Protein AF-A0A958KHM7-F1 (afdb_monomer_lite)

Radius of gyr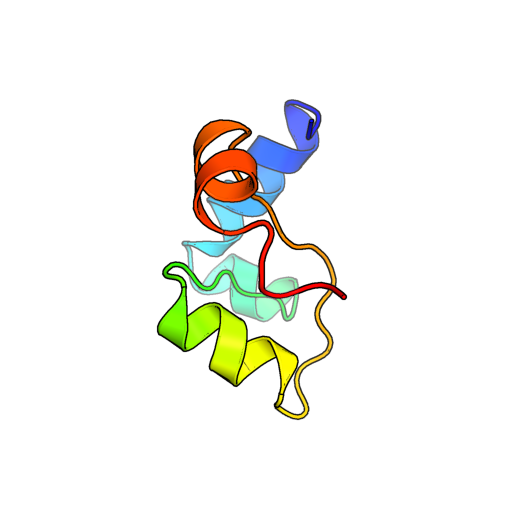ation: 13.19 Å; chains: 1; bounding box: 20×30×30 Å

pLDDT: mean 88.37, std 14.69, range [33.88, 97.75]

Foldseek 3Di:
DDDPVVVVLLVCLVDPVSCVVVVDHDDDDPVVVVVCVVDPDDDPDDDDDPVRCVVPVPPPD

Secondary structure (DSSP, 8-state):
---HHHHHHHHHTTSHHHHHHHT-----SHHHHHHHHTSSS--------HHHHHH-TTS--

Sequence (61 aa):
MPLKSEILMLSKLNLKKFRDSENKFIVEGKRLVSEGIKSKFNCLQILITNEFEKKDFEYCN

Structure (mmCIF, N/CA/C/O backbone):
data_AF-A0A958KHM7-F1
#
_entry.id   AF-A0A958KHM7-F1
#
loop_
_atom_site.group_PDB
_atom_site.id
_atom_site.type_symbol
_atom_site.label_atom_id
_atom_site.label_alt_id
_atom_site.label_comp_id
_atom_site.label_asym_id
_atom_site.label_entity_id
_atom_site.label_seq_id
_atom_site.pdbx_PDB_ins_code
_atom_site.Cartn_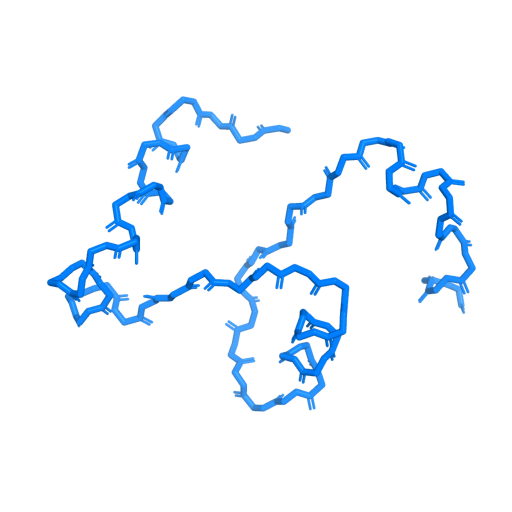x
_atom_site.Cartn_y
_atom_site.Cartn_z
_atom_site.occupancy
_atom_site.B_iso_or_equiv
_atom_site.auth_seq_id
_atom_site.auth_comp_id
_atom_site.auth_asym_id
_atom_site.auth_atom_id
_atom_site.pdbx_PDB_model_num
ATOM 1 N N . MET A 1 1 ? -5.045 4.155 -15.746 1.00 72.81 1 MET A N 1
ATOM 2 C CA . MET A 1 1 ? -4.219 4.970 -14.826 1.00 72.81 1 MET A CA 1
ATOM 3 C C . MET A 1 1 ? -5.133 5.661 -13.830 1.00 72.81 1 MET A C 1
ATOM 5 O O . MET A 1 1 ? -6.202 6.077 -14.265 1.00 72.81 1 MET A O 1
ATOM 9 N N . PRO A 1 2 ? -4.748 5.765 -12.547 1.00 78.44 2 PRO A N 1
ATOM 10 C CA . PRO A 1 2 ? -5.576 6.413 -11.536 1.00 78.44 2 PRO A CA 1
ATOM 11 C C . PRO A 1 2 ? -5.745 7.909 -11.821 1.00 78.44 2 PRO A C 1
ATOM 13 O O . PRO A 1 2 ? -4.820 8.582 -12.287 1.00 78.44 2 PRO A O 1
ATOM 16 N N . LEU A 1 3 ? -6.929 8.434 -11.520 1.00 90.88 3 LEU A N 1
ATOM 17 C CA . LEU A 1 3 ? -7.228 9.859 -11.562 1.00 90.88 3 LEU A CA 1
ATOM 18 C C . LEU A 1 3 ? -6.440 10.599 -10.473 1.00 90.88 3 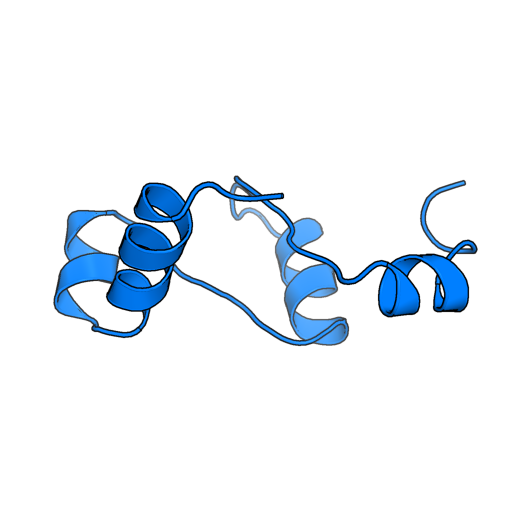LEU A C 1
ATOM 20 O O . LEU A 1 3 ? -6.095 10.048 -9.427 1.00 90.88 3 LEU A O 1
ATOM 24 N N . LYS A 1 4 ? -6.208 11.901 -10.669 1.00 92.19 4 LYS A N 1
ATOM 25 C CA . LYS A 1 4 ? -5.502 12.746 -9.688 1.00 92.19 4 LYS A CA 1
ATOM 26 C C . LYS A 1 4 ? -6.130 12.676 -8.286 1.00 92.19 4 LYS A C 1
ATOM 28 O O . LYS A 1 4 ? -5.409 12.693 -7.292 1.00 92.19 4 LYS A O 1
ATOM 33 N N . SER A 1 5 ? -7.457 12.587 -8.201 1.00 92.44 5 SER A N 1
ATOM 34 C CA . SER A 1 5 ? -8.196 12.422 -6.943 1.00 92.44 5 SER A CA 1
ATOM 35 C C . SER A 1 5 ? -7.875 11.101 -6.240 1.00 92.44 5 SER A C 1
ATOM 37 O O . SER A 1 5 ? -7.679 11.094 -5.027 1.00 92.44 5 SER A O 1
ATOM 39 N N . GLU A 1 6 ? -7.764 10.005 -6.989 1.00 91.19 6 GLU A N 1
ATOM 40 C CA . GLU A 1 6 ? -7.413 8.683 -6.462 1.00 91.19 6 GLU A CA 1
ATOM 41 C C . GLU A 1 6 ? -5.967 8.664 -5.966 1.00 91.19 6 GLU A C 1
ATOM 43 O O . GLU A 1 6 ? -5.705 8.200 -4.861 1.00 91.19 6 GLU A O 1
ATOM 48 N N . ILE A 1 7 ? -5.037 9.266 -6.716 1.00 92.81 7 ILE A N 1
ATOM 49 C CA . ILE A 1 7 ? -3.636 9.418 -6.289 1.00 92.81 7 ILE A CA 1
ATOM 50 C C . ILE A 1 7 ? -3.556 10.183 -4.958 1.00 92.81 7 ILE A C 1
ATOM 52 O O . ILE A 1 7 ? -2.845 9.772 -4.040 1.00 92.81 7 ILE A O 1
ATOM 56 N N . LEU A 1 8 ? -4.312 11.279 -4.829 1.00 93.62 8 LEU A N 1
ATOM 57 C CA . LEU A 1 8 ? -4.386 12.061 -3.591 1.00 93.62 8 LEU A CA 1
ATOM 58 C C . LEU A 1 8 ? -5.031 11.291 -2.434 1.00 93.62 8 LEU A C 1
ATOM 60 O O . LEU A 1 8 ? -4.694 11.535 -1.277 1.00 93.62 8 LEU A O 1
ATOM 64 N N . MET A 1 9 ? -5.975 10.396 -2.714 1.00 91.56 9 MET A N 1
ATOM 65 C CA . MET A 1 9 ? -6.573 9.544 -1.690 1.00 91.56 9 MET A CA 1
ATOM 66 C C . MET A 1 9 ? -5.579 8.481 -1.216 1.00 91.56 9 MET A C 1
ATOM 68 O O . MET A 1 9 ? -5.384 8.321 -0.014 1.00 91.56 9 MET A O 1
ATOM 72 N N . LEU A 1 10 ? -4.915 7.794 -2.145 1.00 94.19 10 LEU A N 1
ATOM 73 C CA . LEU A 1 10 ? -3.928 6.761 -1.838 1.00 94.19 10 LEU A CA 1
ATOM 74 C C . LEU A 1 10 ? -2.760 7.338 -1.033 1.00 94.19 10 LEU A C 1
ATOM 76 O O . LEU A 1 10 ? -2.385 6.772 -0.009 1.00 94.19 10 LEU A O 1
ATOM 80 N N . SER A 1 11 ? -2.245 8.515 -1.405 1.00 94.50 11 SER A N 1
ATOM 81 C CA . SER A 1 11 ? -1.127 9.141 -0.684 1.00 94.50 11 SER A CA 1
ATOM 82 C C . SER A 1 11 ? -1.440 9.435 0.790 1.00 94.50 11 SER A C 1
ATOM 84 O O . SER A 1 11 ? -0.541 9.381 1.634 1.00 94.50 11 SER A O 1
ATOM 86 N N . LYS A 1 12 ? -2.713 9.674 1.136 1.00 97.12 12 LYS A N 1
ATOM 87 C CA . LYS A 1 12 ? -3.152 9.883 2.525 1.00 97.12 12 LYS A CA 1
ATOM 88 C C . LYS A 1 12 ? -3.030 8.626 3.387 1.00 97.12 12 LYS A C 1
ATOM 90 O O . LYS A 1 12 ? -2.814 8.769 4.591 1.00 97.12 12 LYS A O 1
ATOM 95 N N . LEU A 1 13 ? -3.094 7.420 2.811 1.00 96.62 13 LEU A N 1
ATOM 96 C CA . LEU A 1 13 ? -2.970 6.149 3.548 1.00 96.62 13 LEU A CA 1
ATOM 97 C C . LEU A 1 13 ? -1.572 5.932 4.161 1.00 96.62 13 LEU A C 1
ATOM 99 O O . LEU A 1 13 ? -1.390 5.061 5.015 1.00 96.62 13 LEU A O 1
ATOM 103 N N . ASN A 1 14 ? -0.587 6.766 3.820 1.00 95.81 14 ASN A N 1
ATOM 104 C CA . ASN A 1 14 ? 0.701 6.798 4.517 1.00 95.81 14 ASN A CA 1
ATOM 105 C C . ASN A 1 14 ? 0.585 7.296 5.968 1.00 95.81 14 ASN A C 1
ATOM 107 O O . ASN A 1 14 ? 1.397 6.933 6.823 1.00 95.81 14 ASN A O 1
ATOM 111 N N . LEU A 1 15 ? -0.460 8.058 6.299 1.00 97.31 15 LEU A N 1
ATOM 112 C CA . LEU A 1 15 ? -0.705 8.545 7.655 1.00 97.31 15 LEU A CA 1
ATOM 113 C C . LEU A 1 15 ? -1.623 7.578 8.415 1.00 97.31 15 LEU A C 1
ATOM 115 O O . LEU A 1 15 ? -2.699 7.224 7.932 1.00 97.31 15 LEU A O 1
ATOM 119 N N . LYS A 1 16 ? -1.246 7.218 9.651 1.00 97.19 16 LYS A N 1
ATOM 120 C CA . LYS A 1 16 ? -1.995 6.257 10.486 1.00 97.19 16 LYS A CA 1
ATOM 121 C C . LYS A 1 16 ? -3.478 6.616 10.623 1.00 97.19 16 LYS A C 1
ATOM 123 O O . LYS A 1 16 ? -4.318 5.749 10.431 1.00 97.19 16 LYS A O 1
ATOM 128 N N . LYS A 1 17 ? -3.796 7.898 10.856 1.00 97.75 17 LYS A N 1
ATOM 129 C CA . LYS A 1 17 ? -5.183 8.370 11.020 1.00 97.75 17 LYS A CA 1
ATOM 130 C C . LYS A 1 17 ? -6.094 7.971 9.856 1.00 97.75 17 LYS A C 1
ATOM 132 O O . LYS A 1 17 ? -7.241 7.619 10.085 1.00 97.75 17 LYS A O 1
ATOM 137 N N . PHE A 1 18 ? -5.574 8.019 8.625 1.00 97.62 18 PHE A N 1
ATOM 138 C CA . PHE A 1 18 ? -6.346 7.685 7.433 1.00 97.62 18 PHE A CA 1
ATOM 139 C C . PHE A 1 18 ? -6.421 6.175 7.222 1.00 97.62 18 PHE A C 1
ATOM 141 O O . PHE A 1 18 ? -7.434 5.698 6.731 1.00 97.62 18 PHE A O 1
ATOM 148 N N . ARG A 1 19 ? -5.405 5.405 7.637 1.00 97.38 19 ARG A N 1
ATOM 149 C CA . ARG A 1 19 ? -5.510 3.937 7.646 1.00 97.38 19 ARG A CA 1
ATOM 150 C C . ARG A 1 19 ? -6.573 3.451 8.613 1.00 97.38 19 ARG A C 1
ATOM 152 O O . ARG A 1 19 ? -7.355 2.580 8.259 1.00 97.38 19 ARG A O 1
ATOM 159 N N . ASP A 1 20 ? -6.604 4.044 9.803 1.00 97.75 20 ASP A N 1
ATOM 160 C CA . ASP A 1 20 ? -7.580 3.704 10.832 1.00 97.75 20 ASP A CA 1
ATOM 161 C C . ASP A 1 20 ? -9.000 4.091 10.386 1.00 97.75 20 ASP A C 1
ATOM 163 O O . ASP A 1 20 ? -9.919 3.290 10.525 1.00 97.75 20 ASP A O 1
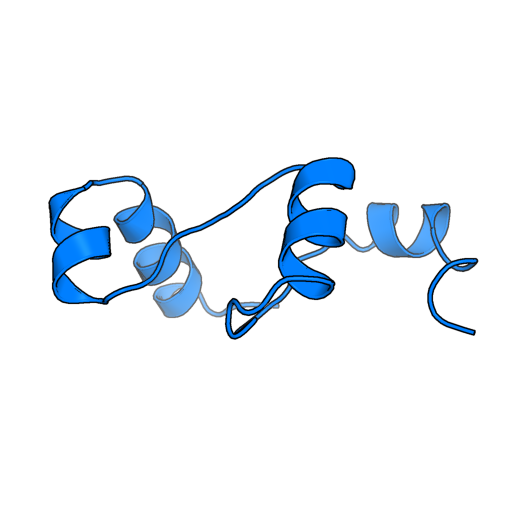ATOM 167 N N . SER A 1 21 ? -9.186 5.289 9.811 1.00 97.69 21 SER A N 1
ATOM 168 C CA . SER A 1 21 ? -10.512 5.758 9.383 1.00 97.69 21 SER A CA 1
ATOM 169 C C . SER A 1 21 ? -11.043 5.039 8.142 1.00 97.69 21 SER A C 1
ATOM 171 O O . SER A 1 21 ? -12.234 4.771 8.057 1.00 97.69 21 SER A O 1
ATOM 173 N N . GLU A 1 22 ? -10.178 4.746 7.168 1.00 95.50 22 GLU A N 1
ATOM 174 C CA . GLU A 1 22 ? -10.567 4.098 5.906 1.00 95.50 22 GLU A CA 1
ATOM 175 C C . GLU A 1 22 ? -10.537 2.567 5.984 1.00 95.50 22 GLU A C 1
ATOM 177 O O . GLU A 1 22 ? -11.003 1.902 5.058 1.00 95.50 22 GLU A O 1
ATOM 182 N N . ASN A 1 23 ? -9.949 2.010 7.048 1.00 96.81 23 ASN A N 1
ATOM 183 C CA . ASN A 1 23 ? -9.626 0.590 7.198 1.00 96.81 23 ASN A CA 1
ATOM 184 C C . ASN A 1 23 ? -8.885 0.013 5.974 1.00 96.81 23 ASN A C 1
ATOM 186 O O . ASN A 1 23 ? -9.180 -1.077 5.481 1.00 96.81 23 ASN A O 1
ATOM 190 N N . LYS A 1 24 ? -7.942 0.795 5.439 1.00 96.44 24 LYS A N 1
ATOM 191 C CA . LYS A 1 24 ? -7.165 0.490 4.230 1.00 96.44 24 LYS A CA 1
ATOM 192 C C . LYS A 1 24 ? -5.702 0.832 4.452 1.00 96.44 24 LYS A C 1
ATOM 194 O O . LYS A 1 24 ? -5.364 1.728 5.222 1.00 96.44 24 LYS A O 1
ATOM 199 N N . PHE A 1 25 ? -4.822 0.151 3.736 1.00 96.19 25 PHE A N 1
ATOM 200 C CA . PHE A 1 25 ? -3.392 0.432 3.745 1.00 96.19 25 PHE A CA 1
ATOM 201 C C . PHE A 1 25 ? -2.782 0.128 2.379 1.00 96.19 25 PHE A C 1
ATOM 203 O O . PHE A 1 25 ? -3.410 -0.510 1.536 1.00 96.19 25 PHE A O 1
ATOM 210 N N . ILE A 1 26 ? -1.566 0.624 2.169 1.00 96.00 26 ILE A N 1
ATOM 211 C CA . ILE A 1 26 ? -0.780 0.383 0.961 1.00 96.00 26 ILE A CA 1
ATOM 212 C C . ILE A 1 26 ? 0.366 -0.556 1.325 1.00 96.00 26 ILE A C 1
ATOM 214 O O . ILE A 1 26 ? 0.948 -0.450 2.406 1.00 96.00 26 ILE A O 1
ATOM 218 N N . VAL A 1 27 ? 0.669 -1.472 0.412 1.00 95.31 27 VAL A N 1
ATOM 219 C CA . VAL A 1 27 ? 1.840 -2.346 0.460 1.00 95.31 27 VAL A CA 1
ATOM 220 C C . VAL A 1 27 ? 2.612 -2.147 -0.830 1.00 95.31 27 VAL A C 1
ATOM 222 O O . VAL A 1 27 ? 2.020 -2.106 -1.907 1.00 95.31 27 VAL A O 1
ATOM 225 N N . GLU A 1 28 ? 3.930 -2.047 -0.714 1.00 94.19 28 GLU A N 1
ATOM 226 C CA . GLU A 1 28 ? 4.833 -1.862 -1.844 1.00 94.19 28 GLU A CA 1
ATOM 227 C C . GLU A 1 28 ? 5.852 -3.006 -1.908 1.00 94.19 28 GLU A C 1
ATOM 229 O O . GLU A 1 28 ? 6.203 -3.616 -0.897 1.00 94.19 28 GLU A O 1
ATOM 234 N N . GLY A 1 29 ? 6.333 -3.296 -3.118 1.00 93.31 29 GLY A N 1
ATOM 235 C CA . GLY A 1 29 ? 7.316 -4.346 -3.382 1.00 93.31 29 GLY A CA 1
ATOM 236 C C . GLY A 1 29 ? 6.696 -5.701 -3.745 1.00 93.31 29 GLY A C 1
ATOM 237 O O . GLY A 1 29 ? 5.781 -6.196 -3.088 1.00 93.31 29 GLY A O 1
ATOM 238 N N . LYS A 1 30 ? 7.248 -6.340 -4.790 1.00 91.62 30 LYS A N 1
ATOM 239 C CA . LYS A 1 30 ? 6.728 -7.583 -5.398 1.00 91.62 30 LYS A CA 1
ATOM 240 C C . LYS A 1 30 ? 6.445 -8.682 -4.375 1.00 91.62 30 LYS A C 1
ATOM 242 O O . LYS A 1 30 ? 5.383 -9.299 -4.421 1.00 91.62 30 LYS A O 1
ATOM 247 N N . ARG A 1 31 ? 7.379 -8.921 -3.448 1.00 94.19 31 ARG A N 1
ATOM 248 C CA . ARG A 1 31 ? 7.258 -9.985 -2.442 1.00 94.19 31 ARG A CA 1
ATOM 249 C C . ARG A 1 31 ? 6.066 -9.758 -1.512 1.00 94.19 31 ARG A C 1
ATOM 251 O O . ARG A 1 31 ? 5.211 -10.629 -1.419 1.00 94.19 31 ARG A O 1
ATOM 258 N N . LEU A 1 32 ? 5.995 -8.591 -0.874 1.00 95.69 32 LEU A N 1
ATOM 259 C CA . LEU A 1 32 ? 4.937 -8.275 0.087 1.00 95.69 32 LEU A CA 1
ATOM 260 C C . LEU A 1 32 ? 3.568 -8.204 -0.590 1.00 95.69 32 LEU A C 1
ATOM 262 O O . LEU A 1 32 ? 2.589 -8.706 -0.049 1.00 95.69 32 LEU A O 1
ATOM 266 N N . VAL A 1 33 ? 3.504 -7.640 -1.800 1.00 94.75 33 VAL A N 1
ATOM 267 C CA . VAL A 1 33 ? 2.273 -7.630 -2.601 1.00 94.75 33 VAL A CA 1
ATOM 268 C C . VAL 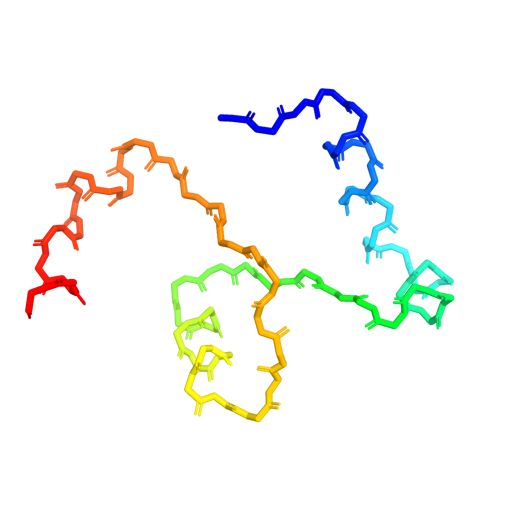A 1 33 ? 1.829 -9.060 -2.928 1.00 94.75 33 VAL A C 1
ATOM 270 O O . VAL A 1 33 ? 0.665 -9.390 -2.728 1.00 94.75 33 VAL A O 1
ATOM 273 N N . SER A 1 34 ? 2.746 -9.938 -3.348 1.00 93.25 34 SER A N 1
ATOM 274 C CA . SER A 1 34 ? 2.431 -11.348 -3.636 1.00 93.25 34 SER A CA 1
ATOM 275 C C . SER A 1 34 ? 1.946 -12.109 -2.398 1.00 93.25 34 SER A C 1
ATOM 277 O O . SER A 1 34 ? 1.006 -12.896 -2.487 1.00 93.25 34 SER A O 1
ATOM 279 N N . GLU A 1 35 ? 2.571 -11.880 -1.240 1.00 94.81 35 GLU A N 1
ATOM 280 C CA . GLU A 1 35 ? 2.131 -12.439 0.045 1.00 94.81 35 GLU A CA 1
ATOM 281 C C . GLU A 1 35 ? 0.741 -11.900 0.428 1.00 94.81 35 GLU A C 1
ATOM 283 O O . GLU A 1 35 ? -0.129 -12.669 0.830 1.00 94.81 35 GLU A O 1
ATOM 288 N N . GLY A 1 36 ? 0.495 -10.602 0.221 1.00 93.69 36 GLY A N 1
ATOM 289 C CA . GLY A 1 36 ? -0.791 -9.950 0.461 1.00 93.69 36 GLY A CA 1
ATOM 290 C C . GLY A 1 36 ? -1.926 -10.514 -0.396 1.00 93.69 36 GLY A C 1
ATOM 291 O O . GLY A 1 36 ? -2.989 -10.813 0.143 1.00 93.69 36 GLY A O 1
ATOM 292 N N . ILE A 1 37 ? -1.692 -10.739 -1.693 1.00 93.56 37 ILE A N 1
ATOM 293 C CA . ILE A 1 37 ? -2.672 -11.345 -2.616 1.00 93.56 37 ILE A CA 1
ATOM 294 C C . ILE A 1 37 ? -3.052 -12.767 -2.177 1.00 93.56 37 ILE A C 1
ATOM 296 O O . ILE A 1 37 ? -4.209 -13.158 -2.286 1.00 93.56 37 ILE A O 1
ATOM 300 N N . LYS A 1 38 ? -2.091 -13.542 -1.661 1.00 94.69 38 LYS A N 1
ATOM 301 C CA . LYS A 1 38 ? -2.310 -14.921 -1.182 1.00 94.69 38 LYS A CA 1
ATOM 302 C C . LYS A 1 38 ? -2.869 -14.998 0.243 1.00 94.69 38 LYS A C 1
ATOM 304 O O . LYS A 1 38 ? -3.130 -16.090 0.743 1.00 94.69 38 LYS A O 1
ATOM 309 N N . SER A 1 39 ? -2.991 -13.863 0.925 1.00 94.06 39 SER A N 1
ATOM 310 C CA . SER A 1 39 ? -3.456 -13.791 2.308 1.00 94.06 39 SER A CA 1
ATOM 311 C C . SER A 1 39 ? -4.988 -13.716 2.395 1.00 94.06 39 SER A C 1
AT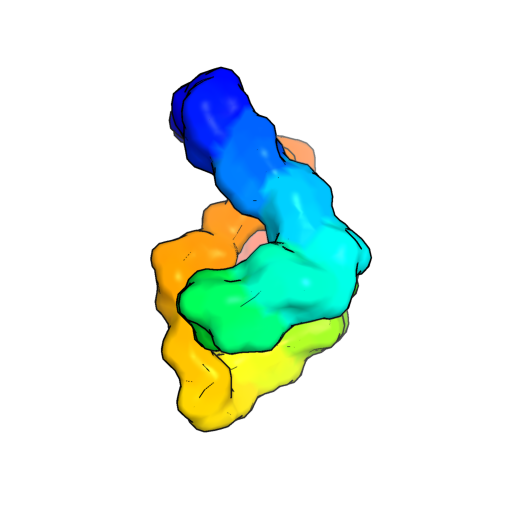OM 313 O O . SER A 1 39 ? -5.701 -13.881 1.412 1.00 94.06 39 SER A O 1
ATOM 315 N N . LYS A 1 40 ? -5.509 -13.442 3.597 1.00 96.38 40 LYS A N 1
ATOM 316 C CA . LYS A 1 40 ? -6.941 -13.191 3.828 1.00 96.38 40 LYS A CA 1
ATOM 317 C C . LYS A 1 40 ? -7.339 -11.718 3.664 1.00 96.38 40 LYS A C 1
ATOM 319 O O . LYS A 1 40 ? -8.499 -11.382 3.890 1.00 96.38 40 LYS A O 1
ATOM 324 N N . PHE A 1 41 ? -6.400 -10.829 3.336 1.00 95.31 41 PHE A N 1
ATOM 325 C CA . PHE A 1 41 ? -6.722 -9.430 3.073 1.00 95.31 41 PHE A CA 1
ATOM 326 C C . PHE A 1 41 ? -7.496 -9.291 1.761 1.00 95.31 41 PHE A C 1
ATOM 328 O O . PHE A 1 41 ? -7.179 -9.936 0.765 1.00 95.31 41 PHE A O 1
ATOM 335 N N . ASN A 1 42 ? -8.491 -8.404 1.748 1.00 95.31 42 ASN A N 1
ATOM 336 C CA . ASN A 1 42 ? -9.215 -8.075 0.528 1.00 95.31 42 ASN A CA 1
ATOM 337 C C . ASN A 1 42 ? -8.397 -7.087 -0.317 1.00 95.31 42 ASN A C 1
ATOM 339 O O . ASN A 1 42 ? -8.274 -5.912 0.039 1.00 95.31 42 ASN A O 1
ATOM 343 N N . CYS A 1 43 ? -7.826 -7.559 -1.425 1.00 94.44 43 CYS A N 1
ATOM 344 C CA . CYS A 1 43 ? -7.094 -6.706 -2.354 1.00 94.44 43 CYS A CA 1
ATOM 345 C C . CYS A 1 43 ? -8.077 -5.865 -3.182 1.00 94.44 43 CYS A C 1
ATOM 347 O O . CYS A 1 43 ? -8.842 -6.402 -3.976 1.00 94.44 43 CYS A O 1
ATOM 349 N N . LEU A 1 44 ? -8.053 -4.542 -3.001 1.00 92.88 44 LEU A N 1
ATOM 350 C CA . LEU A 1 44 ? -8.936 -3.625 -3.735 1.00 92.88 44 LEU A CA 1
ATOM 351 C C . LEU A 1 44 ? -8.372 -3.223 -5.103 1.00 92.88 44 LEU A C 1
ATOM 353 O O . LEU A 1 44 ? -9.125 -3.011 -6.046 1.00 92.88 44 LEU A O 1
ATOM 357 N N . GLN A 1 45 ? -7.053 -3.050 -5.186 1.00 91.75 45 GLN A N 1
ATOM 358 C CA . GLN A 1 45 ? -6.369 -2.483 -6.343 1.00 91.75 45 GLN A CA 1
ATOM 359 C C . GLN A 1 45 ? -4.896 -2.895 -6.332 1.00 91.75 45 GLN A C 1
ATOM 361 O O . GLN A 1 45 ? -4.243 -2.823 -5.290 1.00 91.75 45 GLN A O 1
ATOM 366 N N . ILE A 1 46 ? -4.357 -3.210 -7.511 1.00 92.88 46 ILE A N 1
ATOM 367 C CA . ILE A 1 46 ? -2.919 -3.360 -7.754 1.00 92.88 46 ILE A CA 1
ATOM 368 C C . ILE A 1 46 ? -2.496 -2.280 -8.750 1.00 92.88 46 ILE A C 1
ATOM 370 O O . ILE A 1 46 ? -3.117 -2.116 -9.798 1.00 92.88 46 ILE A O 1
ATOM 374 N N . LEU A 1 47 ? -1.441 -1.536 -8.416 1.00 91.75 47 LEU A N 1
ATOM 375 C CA . LEU A 1 47 ? -0.829 -0.560 -9.311 1.00 91.75 47 LEU A CA 1
ATOM 376 C C . LEU A 1 47 ? 0.531 -1.085 -9.757 1.00 91.75 47 LEU A C 1
ATOM 378 O O . LEU A 1 47 ? 1.391 -1.377 -8.928 1.00 91.75 47 LEU A O 1
ATOM 382 N N . ILE A 1 48 ? 0.718 -1.177 -11.068 1.00 92.31 48 ILE A N 1
ATOM 383 C CA . ILE A 1 48 ? 1.983 -1.555 -11.697 1.00 92.31 48 ILE A CA 1
ATOM 384 C C . ILE A 1 48 ? 2.367 -0.516 -12.740 1.00 92.31 48 ILE A C 1
ATOM 386 O O . ILE A 1 48 ? 1.520 0.200 -13.278 1.00 92.31 48 ILE A O 1
ATOM 390 N N . THR A 1 49 ? 3.661 -0.429 -13.025 1.00 90.44 49 THR A N 1
ATOM 391 C CA . THR A 1 49 ? 4.148 0.320 -14.180 1.00 90.44 49 THR A CA 1
ATOM 392 C C . THR A 1 49 ? 4.111 -0.571 -15.418 1.00 90.44 49 THR A C 1
ATOM 394 O O . THR A 1 49 ? 4.249 -1.791 -15.320 1.00 90.44 49 THR A O 1
ATOM 397 N N . ASN A 1 50 ? 4.014 0.042 -16.598 1.00 89.19 50 ASN A N 1
ATOM 398 C CA . ASN A 1 50 ? 4.115 -0.687 -17.867 1.00 89.19 50 ASN A CA 1
ATOM 399 C C . ASN A 1 50 ? 5.456 -1.437 -17.991 1.00 89.19 50 ASN A C 1
ATOM 401 O O . ASN A 1 50 ? 5.547 -2.460 -18.659 1.00 89.19 50 ASN A O 1
ATOM 405 N N . GLU A 1 51 ? 6.524 -0.928 -17.371 1.00 89.62 51 GLU A N 1
ATOM 406 C CA . GLU A 1 51 ? 7.823 -1.610 -17.339 1.00 89.62 51 GLU A CA 1
ATOM 407 C C . GLU A 1 51 ? 7.807 -2.858 -16.459 1.00 89.62 51 GLU A C 1
ATOM 409 O O . GLU A 1 51 ? 8.433 -3.855 -16.811 1.00 89.62 51 GLU A O 1
ATOM 414 N N . PHE A 1 52 ? 7.107 -2.802 -15.322 1.00 87.88 52 PHE A N 1
ATOM 415 C CA . PHE A 1 52 ? 6.950 -3.950 -14.438 1.00 87.88 52 PHE A CA 1
ATOM 416 C C . PHE A 1 52 ? 6.166 -5.057 -15.142 1.00 87.88 52 PHE A C 1
ATOM 418 O O . PHE A 1 52 ? 6.622 -6.193 -15.174 1.00 87.88 52 PHE A O 1
ATOM 425 N N . GLU A 1 53 ? 5.057 -4.705 -15.797 1.00 84.50 53 GLU A N 1
ATOM 426 C CA . GLU A 1 53 ? 4.261 -5.641 -16.598 1.00 84.50 53 GLU A CA 1
ATOM 427 C C . GLU A 1 53 ? 5.116 -6.349 -17.661 1.00 84.50 53 GLU A C 1
ATOM 429 O O . GLU A 1 53 ? 5.140 -7.574 -17.729 1.00 84.50 53 GLU A O 1
ATOM 434 N N . LYS A 1 54 ? 5.904 -5.593 -18.436 1.00 83.38 54 LYS A N 1
ATOM 435 C CA . LYS A 1 54 ? 6.769 -6.147 -19.492 1.00 83.38 54 LYS A CA 1
ATOM 436 C C . LYS A 1 54 ? 7.871 -7.075 -18.978 1.00 83.38 54 LYS A C 1
ATOM 438 O O . LYS A 1 54 ? 8.299 -7.952 -19.720 1.00 83.38 54 LYS A O 1
ATOM 443 N N . LYS A 1 55 ? 8.366 -6.864 -17.755 1.00 76.00 55 LYS A N 1
ATOM 444 C CA . LYS A 1 55 ? 9.415 -7.701 -17.149 1.00 76.00 55 LYS A CA 1
ATOM 445 C C . LYS A 1 55 ? 8.869 -8.988 -16.524 1.00 76.00 55 LYS A C 1
ATOM 447 O O . LYS A 1 55 ? 9.634 -9.933 -16.392 1.00 76.00 55 LYS A O 1
ATOM 452 N N . ASP A 1 56 ? 7.591 -9.013 -16.142 1.00 65.56 56 ASP A N 1
ATOM 453 C CA . ASP A 1 56 ? 6.983 -10.067 -15.315 1.00 65.56 56 ASP A CA 1
ATOM 454 C C . ASP A 1 56 ? 5.777 -10.774 -15.983 1.00 65.56 56 ASP A C 1
ATOM 456 O O . ASP A 1 56 ? 4.985 -11.424 -15.298 1.00 65.56 56 ASP A O 1
ATOM 460 N N . PHE A 1 57 ? 5.654 -10.725 -17.318 1.00 51.19 57 PHE A N 1
ATOM 461 C CA . PHE A 1 57 ? 4.611 -11.404 -18.124 1.00 51.19 57 PHE A CA 1
ATOM 462 C C . PHE A 1 57 ? 4.589 -12.957 -18.018 1.00 51.19 57 PHE A C 1
ATOM 464 O O . PHE A 1 57 ? 3.910 -13.620 -18.797 1.00 51.19 57 PHE A O 1
ATOM 471 N N . GLU A 1 58 ? 5.294 -13.550 -17.048 1.00 49.84 58 GLU A N 1
ATOM 472 C CA . GLU A 1 58 ? 5.283 -14.984 -16.713 1.00 49.84 58 GLU A CA 1
ATOM 473 C C . GLU A 1 58 ? 4.355 -15.353 -15.535 1.00 49.84 58 GLU A C 1
ATOM 475 O O . GLU A 1 58 ? 4.194 -16.533 -15.246 1.00 49.84 58 GLU A O 1
ATOM 480 N N . TYR A 1 59 ? 3.733 -14.394 -14.835 1.00 47.91 59 TYR A N 1
ATOM 481 C CA . TYR A 1 59 ? 3.021 -14.685 -13.572 1.00 47.91 59 TYR A CA 1
ATOM 482 C C . TYR A 1 59 ? 1.482 -14.711 -13.640 1.00 47.91 59 TYR A C 1
ATOM 484 O O . TYR A 1 59 ? 0.850 -14.995 -12.622 1.00 47.91 59 TYR A O 1
ATOM 492 N N . CYS A 1 60 ? 0.876 -14.429 -14.799 1.00 36.97 60 CYS A N 1
ATOM 493 C CA . CYS A 1 60 ? -0.587 -14.387 -14.971 1.00 36.97 60 CYS A CA 1
ATOM 494 C C . CYS A 1 60 ? -1.132 -15.320 -16.074 1.00 36.97 60 CYS A C 1
ATOM 496 O O . CYS A 1 60 ? -2.269 -15.123 -16.500 1.00 36.97 60 CYS A O 1
ATOM 498 N N . ASN A 1 61 ? -0.355 -16.317 -16.514 1.00 33.88 61 ASN A N 1
ATOM 499 C CA . ASN A 1 61 ? -0.863 -17.465 -17.280 1.00 33.88 61 ASN A CA 1
ATOM 500 C C . ASN A 1 61 ? -0.799 -18.732 -16.428 1.00 33.88 61 ASN A C 1
ATOM 502 O O . ASN A 1 61 ? 0.242 -18.923 -15.761 1.00 33.88 61 ASN A O 1
#